Protein AF-A0A2S5M7C9-F1 (afdb_monomer_lite)

Foldseek 3Di:
DWDPVVCVLQVHPDPVVVVVCVVVVNRPFDWDDDPPDDTIDGDPVRSVVVVCVVVVPDD

pLDDT: mean 93.21, std 7.71, range [57.5, 97.94]

Structure (mmCIF, N/CA/C/O backbone):
data_AF-A0A2S5M7C9-F1
#
_entry.id   AF-A0A2S5M7C9-F1
#
loop_
_atom_site.group_PDB
_atom_site.id
_atom_site.type_symbol
_atom_site.label_atom_id
_atom_site.label_alt_id
_atom_site.label_comp_id
_atom_site.label_asym_id
_atom_site.label_entity_id
_atom_site.label_seq_id
_atom_site.pdbx_PDB_ins_code
_atom_site.Cartn_x
_atom_site.Cartn_y
_atom_site.Cartn_z
_atom_site.occupancy
_atom_site.B_iso_or_equiv
_atom_site.auth_seq_id
_atom_site.auth_comp_id
_atom_site.auth_asym_id
_atom_site.auth_atom_id
_atom_site.pdbx_PDB_model_num
ATOM 1 N N . MET A 1 1 ? -7.118 -3.640 -2.697 1.00 93.56 1 MET A N 1
ATOM 2 C CA . MET A 1 1 ? -6.668 -2.519 -3.558 1.00 93.56 1 MET A CA 1
ATOM 3 C C . MET A 1 1 ? -5.358 -2.885 -4.256 1.00 93.56 1 MET A C 1
ATOM 5 O O . MET A 1 1 ? -4.614 -3.698 -3.717 1.00 93.56 1 MET A O 1
ATOM 9 N N . GLY A 1 2 ? -5.053 -2.332 -5.432 1.00 96.00 2 GLY A N 1
ATOM 10 C CA . GLY A 1 2 ? -3.785 -2.590 -6.125 1.00 96.00 2 GLY A CA 1
ATOM 11 C C . GLY A 1 2 ? -3.450 -1.517 -7.155 1.00 96.00 2 GLY A C 1
ATOM 12 O O . GLY A 1 2 ? -4.244 -0.611 -7.385 1.00 96.00 2 GLY A O 1
ATOM 13 N N . GLY A 1 3 ? -2.273 -1.621 -7.773 1.00 94.19 3 GLY A N 1
ATOM 14 C CA .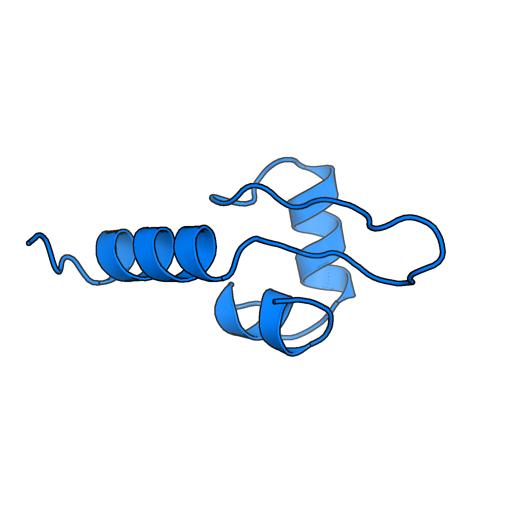 GLY A 1 3 ? -1.859 -0.700 -8.836 1.00 94.19 3 GLY A CA 1
ATOM 15 C C . GLY A 1 3 ? -1.766 0.754 -8.363 1.00 94.19 3 GLY A C 1
ATOM 16 O O . GLY A 1 3 ? -1.217 1.012 -7.291 1.00 94.19 3 GLY A O 1
ATOM 17 N N . GLN A 1 4 ? -2.283 1.683 -9.174 1.00 95.88 4 GLN A N 1
ATOM 18 C CA . GLN A 1 4 ? -2.211 3.120 -8.901 1.00 95.88 4 GLN A CA 1
ATOM 19 C C . GLN A 1 4 ? -2.897 3.551 -7.628 1.00 95.88 4 GLN A C 1
ATOM 21 O O . GLN A 1 4 ? -2.323 4.318 -6.854 1.00 95.88 4 GLN A O 1
ATOM 26 N N . ASP A 1 5 ? -4.073 2.998 -7.388 1.00 96.94 5 ASP A N 1
ATOM 27 C CA . ASP A 1 5 ? -4.863 3.352 -6.225 1.00 96.94 5 ASP A CA 1
ATOM 28 C C . ASP A 1 5 ? -4.074 3.042 -4.947 1.00 96.94 5 ASP A C 1
ATOM 30 O O . ASP A 1 5 ? -4.006 3.870 -4.043 1.00 96.94 5 ASP A O 1
ATOM 34 N N . LEU A 1 6 ? -3.381 1.897 -4.907 1.00 96.75 6 LEU A N 1
ATOM 35 C CA . LEU A 1 6 ? -2.574 1.506 -3.752 1.00 96.75 6 LEU A CA 1
ATOM 36 C C . LEU A 1 6 ? -1.465 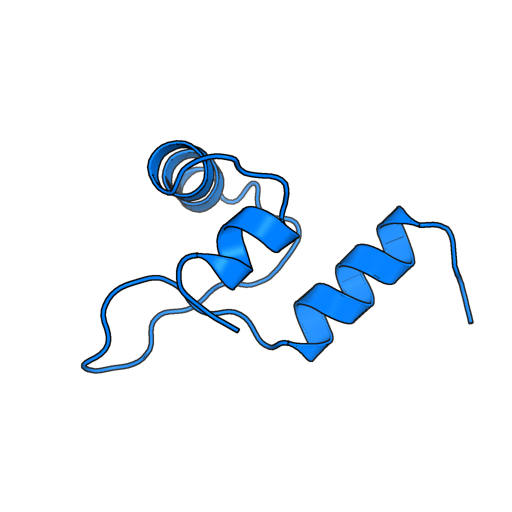2.520 -3.448 1.00 96.75 6 LEU A C 1
ATOM 38 O O . LEU A 1 6 ? -1.345 2.972 -2.312 1.00 96.75 6 LEU A O 1
ATOM 42 N N . TYR A 1 7 ? -0.629 2.864 -4.430 1.00 95.50 7 TYR A N 1
ATOM 43 C CA . TYR A 1 7 ? 0.497 3.754 -4.146 1.00 95.50 7 TYR A CA 1
ATOM 44 C C . TYR A 1 7 ? 0.053 5.200 -3.905 1.00 95.50 7 TYR A C 1
ATOM 46 O O . TYR A 1 7 ? 0.652 5.867 -3.065 1.00 95.50 7 TYR A O 1
ATOM 54 N N . ALA A 1 8 ? -1.022 5.653 -4.557 1.00 96.19 8 ALA A N 1
ATOM 55 C CA . ALA A 1 8 ? -1.611 6.962 -4.300 1.00 96.19 8 ALA A CA 1
ATOM 56 C C . ALA A 1 8 ? -2.188 7.056 -2.877 1.00 96.19 8 ALA A C 1
ATOM 58 O O . ALA A 1 8 ? -1.911 8.029 -2.177 1.00 96.19 8 ALA A O 1
ATOM 59 N N . ALA A 1 9 ? -2.907 6.027 -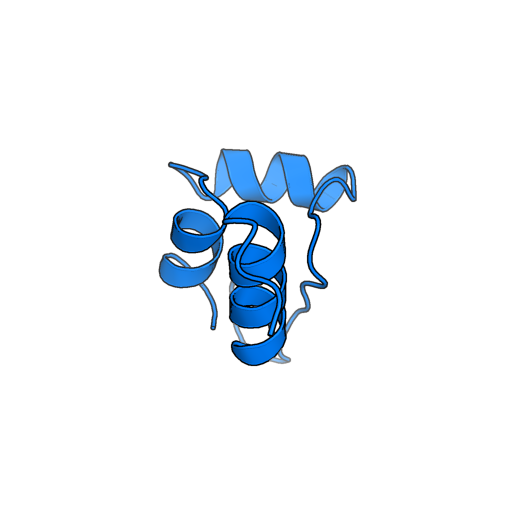2.411 1.00 95.56 9 ALA A N 1
ATOM 60 C CA . ALA A 1 9 ? -3.449 5.975 -1.049 1.00 95.56 9 ALA A CA 1
ATOM 61 C C . ALA A 1 9 ? -2.354 5.978 0.031 1.00 95.56 9 ALA A C 1
ATOM 63 O O . ALA A 1 9 ? -2.556 6.508 1.119 1.00 95.56 9 ALA A O 1
ATOM 64 N N . LEU A 1 10 ? -1.178 5.430 -0.283 1.00 94.69 10 LEU A N 1
ATOM 65 C CA . LEU A 1 10 ? -0.000 5.454 0.590 1.00 94.69 10 LEU A CA 1
ATOM 66 C C . LEU A 1 10 ? 0.835 6.744 0.468 1.00 94.69 10 LEU A C 1
ATOM 68 O O . LEU A 1 10 ? 1.900 6.840 1.072 1.00 94.69 10 LEU A O 1
ATOM 72 N N . GLY A 1 11 ? 0.382 7.730 -0.314 1.00 94.94 11 GLY A N 1
ATOM 73 C CA . GLY A 1 11 ? 1.038 9.034 -0.456 1.00 94.94 11 GLY A CA 1
ATOM 74 C C . GLY A 1 11 ? 2.176 9.087 -1.482 1.00 94.94 11 GLY A C 1
ATOM 75 O O . GLY A 1 11 ? 2.903 10.079 -1.549 1.00 94.94 11 GLY A O 1
ATOM 76 N N . PHE A 1 12 ? 2.354 8.056 -2.312 1.00 96.25 12 PHE A N 1
ATOM 77 C CA . PHE A 1 12 ? 3.384 8.043 -3.351 1.00 96.25 12 PHE A CA 1
ATOM 78 C C . PHE A 1 12 ? 2.848 8.573 -4.683 1.00 96.25 12 PHE A C 1
ATOM 80 O O . PHE A 1 12 ? 1.865 8.077 -5.228 1.00 96.25 12 PHE A O 1
ATOM 87 N N . LYS A 1 13 ? 3.570 9.531 -5.276 1.00 94.50 13 LYS A N 1
ATOM 88 C CA . LYS A 1 13 ? 3.246 10.079 -6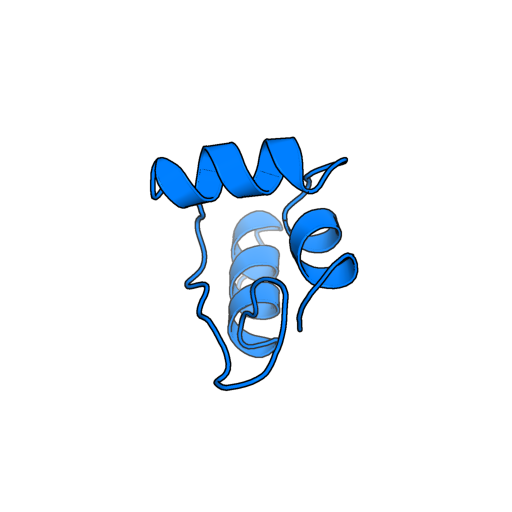.606 1.00 94.50 13 LYS A CA 1
ATOM 89 C C . LYS A 1 13 ? 3.545 9.119 -7.760 1.00 94.50 13 LYS A C 1
ATOM 91 O O . LYS A 1 13 ? 2.993 9.278 -8.842 1.00 94.50 13 LYS A O 1
ATOM 96 N N . THR A 1 14 ? 4.454 8.162 -7.568 1.00 96.50 14 THR A N 1
ATOM 97 C CA . THR A 1 14 ? 4.894 7.243 -8.627 1.00 96.50 14 THR A CA 1
ATOM 98 C C . THR A 1 14 ? 5.091 5.827 -8.099 1.00 96.50 14 THR A C 1
ATOM 100 O O . THR A 1 14 ? 5.470 5.620 -6.942 1.00 96.50 14 THR A O 1
ATOM 103 N N . TYR A 1 15 ? 4.932 4.843 -8.990 1.00 95.75 15 TYR A N 1
ATOM 104 C CA . TYR A 1 15 ? 5.244 3.446 -8.688 1.00 95.75 15 TYR A CA 1
ATOM 105 C C . TYR A 1 15 ? 6.706 3.258 -8.258 1.00 95.75 15 TYR A C 1
ATOM 107 O O . TYR A 1 15 ? 6.978 2.467 -7.363 1.00 95.75 15 TYR A O 1
ATOM 115 N N . ALA A 1 16 ? 7.651 3.995 -8.850 1.00 96.44 16 ALA A N 1
ATOM 116 C CA . ALA A 1 16 ? 9.071 3.881 -8.513 1.00 96.44 16 ALA A CA 1
ATOM 117 C C . ALA A 1 16 ? 9.368 4.297 -7.059 1.00 96.44 16 ALA A C 1
ATOM 119 O O . ALA A 1 16 ? 10.162 3.639 -6.384 1.00 96.44 16 ALA A O 1
ATOM 120 N N . ALA A 1 17 ? 8.713 5.353 -6.562 1.00 96.50 17 ALA A N 1
ATOM 121 C CA . ALA A 1 17 ? 8.837 5.784 -5.170 1.00 96.50 17 ALA A CA 1
ATOM 122 C C . ALA A 1 17 ? 8.252 4.737 -4.209 1.00 96.50 17 ALA A C 1
ATOM 124 O O . ALA A 1 17 ? 8.922 4.328 -3.262 1.00 96.50 17 ALA A O 1
ATOM 125 N N . PHE A 1 18 ? 7.054 4.233 -4.518 1.00 97.00 18 PHE A N 1
ATOM 126 C CA . PHE A 1 18 ? 6.431 3.135 -3.779 1.00 97.00 18 PHE A CA 1
ATOM 127 C C . PHE A 1 18 ? 7.320 1.883 -3.758 1.00 97.00 18 PHE A C 1
ATOM 129 O O . PHE A 1 18 ? 7.578 1.322 -2.697 1.00 97.00 18 PHE A O 1
ATOM 136 N N . HIS A 1 19 ? 7.837 1.468 -4.916 1.00 95.62 19 HIS A N 1
ATOM 137 C CA . HIS A 1 19 ? 8.665 0.275 -5.060 1.00 95.62 19 HIS A CA 1
ATOM 138 C C . HIS A 1 19 ? 9.953 0.376 -4.238 1.00 95.62 19 HIS A C 1
ATOM 140 O O . HIS A 1 19 ? 10.331 -0.579 -3.566 1.00 95.62 19 HIS A O 1
ATOM 146 N N . ARG A 1 20 ? 10.595 1.551 -4.220 1.00 96.56 20 ARG A N 1
ATOM 147 C CA . ARG A 1 20 ? 11.772 1.801 -3.378 1.00 96.56 20 ARG A CA 1
ATOM 148 C C . ARG A 1 20 ? 11.450 1.646 -1.887 1.00 96.56 20 ARG A C 1
ATOM 150 O O . ARG A 1 20 ? 12.235 1.037 -1.167 1.00 96.56 20 ARG A O 1
ATOM 157 N N . SER A 1 21 ? 10.318 2.175 -1.420 1.00 95.94 21 SER A N 1
ATOM 158 C CA . SER A 1 21 ? 9.892 2.026 -0.020 1.00 95.94 21 SER A CA 1
ATOM 159 C C . SER A 1 21 ? 9.490 0.588 0.320 1.00 95.94 21 SER A C 1
ATOM 161 O O . SER A 1 21 ? 9.830 0.100 1.395 1.00 95.94 21 SER A O 1
ATOM 163 N N . GLN A 1 22 ? 8.839 -0.117 -0.611 1.00 95.38 22 GLN A N 1
ATOM 164 C CA . GLN A 1 22 ? 8.490 -1.533 -0.481 1.00 95.38 22 GLN A CA 1
ATOM 165 C C . GLN A 1 22 ? 9.738 -2.404 -0.302 1.00 95.38 22 GLN A C 1
ATOM 167 O O . GLN A 1 22 ? 9.788 -3.208 0.625 1.00 95.38 22 GLN A O 1
ATOM 172 N N . GLN A 1 23 ? 10.762 -2.209 -1.138 1.00 95.00 23 GLN A N 1
ATOM 173 C CA . GLN A 1 23 ? 12.032 -2.938 -1.047 1.00 95.00 23 GLN A CA 1
ATOM 174 C C . GLN A 1 23 ? 12.765 -2.700 0.277 1.00 95.00 23 GLN A C 1
ATOM 176 O O . GLN A 1 23 ? 13.467 -3.582 0.757 1.00 95.00 23 GLN A O 1
ATOM 181 N N . ARG A 1 24 ? 12.587 -1.521 0.880 1.00 94.31 24 ARG A N 1
ATOM 182 C CA . ARG A 1 24 ? 13.147 -1.168 2.192 1.00 94.31 24 ARG A CA 1
ATOM 183 C C . ARG A 1 24 ? 12.283 -1.626 3.370 1.00 94.31 24 ARG A C 1
ATOM 185 O O . ARG A 1 24 ? 12.603 -1.279 4.499 1.00 94.31 24 ARG A O 1
ATOM 192 N N . GLN A 1 25 ? 11.181 -2.337 3.112 1.00 87.19 25 GLN A N 1
ATOM 193 C CA . GLN A 1 25 ? 10.190 -2.738 4.120 1.00 87.19 25 GLN A CA 1
ATOM 194 C C . GLN A 1 25 ? 9.666 -1.554 4.954 1.00 87.19 25 GLN A C 1
ATOM 196 O O . GLN A 1 25 ? 9.268 -1.708 6.101 1.00 87.19 25 GL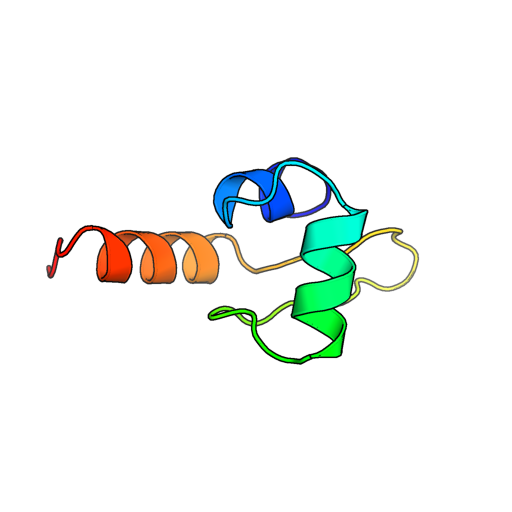N A O 1
ATOM 201 N N . ALA A 1 26 ? 9.639 -0.362 4.354 1.00 88.88 26 ALA A N 1
ATOM 202 C CA . ALA A 1 26 ? 9.255 0.886 5.011 1.00 88.88 26 ALA A CA 1
ATOM 203 C C . ALA A 1 26 ? 7.780 1.250 4.766 1.00 88.88 26 ALA A C 1
ATOM 205 O O . ALA A 1 26 ? 7.376 2.400 4.935 1.00 88.88 26 ALA A O 1
ATOM 206 N N . LEU A 1 27 ? 6.973 0.293 4.304 1.00 87.62 27 LEU A N 1
ATOM 207 C CA . LEU A 1 27 ? 5.538 0.481 4.143 1.00 87.62 27 LEU A CA 1
ATOM 208 C C . LEU A 1 27 ? 4.861 0.130 5.466 1.00 87.62 27 LEU A C 1
ATOM 210 O O . LEU A 1 27 ? 4.987 -0.992 5.942 1.00 87.62 27 LEU A O 1
ATOM 214 N N . GLY A 1 28 ? 4.105 1.067 6.037 1.00 90.00 28 GLY A N 1
ATOM 215 C CA . GLY A 1 28 ? 3.318 0.839 7.258 1.00 90.00 28 GLY A CA 1
ATOM 216 C C . GLY A 1 28 ? 2.131 -0.120 7.081 1.00 90.00 28 GLY A C 1
ATOM 217 O O . GLY A 1 28 ? 1.299 -0.222 7.978 1.00 90.00 28 GLY A O 1
ATOM 218 N N . VAL A 1 29 ? 2.036 -0.792 5.929 1.00 94.88 29 VAL A N 1
ATOM 219 C CA . VAL A 1 29 ? 0.992 -1.753 5.564 1.00 94.88 29 VAL A CA 1
ATOM 220 C C . VAL A 1 29 ? 1.608 -2.975 4.898 1.00 94.88 29 VAL A C 1
ATOM 222 O O . VAL A 1 29 ? 2.625 -2.882 4.205 1.00 94.88 29 VAL A O 1
ATOM 225 N N . HIS A 1 30 ? 0.956 -4.122 5.062 1.00 95.19 30 HIS A N 1
ATOM 226 C CA . HIS A 1 30 ? 1.339 -5.328 4.346 1.00 95.19 30 HIS A CA 1
ATOM 227 C C . HIS A 1 30 ? 0.957 -5.217 2.864 1.00 95.19 30 HIS A C 1
ATOM 229 O O . HIS A 1 30 ? -0.175 -4.878 2.516 1.00 95.19 30 HIS A O 1
ATOM 235 N N . VAL A 1 31 ? 1.908 -5.531 1.982 1.00 96.50 31 VAL A N 1
ATOM 236 C CA . VAL A 1 31 ? 1.675 -5.628 0.538 1.00 96.50 31 VAL A CA 1
ATOM 237 C C . VAL A 1 31 ? 2.099 -6.997 0.026 1.00 96.50 31 VAL A C 1
ATOM 239 O O . VAL A 1 31 ? 3.103 -7.555 0.465 1.00 96.50 31 VAL A O 1
ATOM 242 N N . PHE A 1 32 ? 1.354 -7.520 -0.941 1.00 96.50 32 PHE A N 1
ATOM 243 C CA . PHE A 1 32 ? 1.545 -8.858 -1.487 1.00 96.50 32 PHE A CA 1
ATOM 244 C C . PHE A 1 32 ? 1.394 -8.896 -3.010 1.00 96.50 32 PHE A C 1
ATOM 246 O O . PHE A 1 32 ? 0.939 -7.946 -3.660 1.00 96.50 32 PHE A O 1
ATOM 253 N N . LYS A 1 33 ? 1.810 -10.026 -3.589 1.00 96.31 33 LYS A N 1
ATOM 254 C CA . LYS A 1 33 ? 1.625 -10.362 -5.002 1.00 96.31 33 LYS A CA 1
ATOM 255 C C . LYS A 1 33 ? 0.467 -11.335 -5.152 1.00 96.31 33 LYS A C 1
ATOM 257 O O . LYS A 1 33 ? 0.332 -12.268 -4.370 1.00 96.31 33 LYS A O 1
ATOM 262 N N . LEU A 1 34 ? -0.331 -11.132 -6.194 1.00 95.75 34 LEU A N 1
ATOM 263 C CA . LEU A 1 34 ? -1.327 -12.103 -6.628 1.00 95.75 34 LEU A CA 1
ATOM 264 C C . LEU A 1 34 ? -0.737 -12.950 -7.763 1.00 95.75 34 LEU A C 1
ATOM 266 O O . LEU A 1 34 ? -0.186 -12.372 -8.707 1.00 95.75 34 LEU A O 1
ATOM 270 N N . PRO A 1 35 ? -0.865 -14.288 -7.715 1.00 96.88 35 PRO A N 1
ATOM 271 C CA . PRO A 1 35 ? -0.464 -15.149 -8.821 1.00 96.88 35 PRO A CA 1
ATOM 272 C C . PRO A 1 35 ? -1.089 -14.688 -10.143 1.00 96.88 35 PRO A C 1
ATOM 274 O O . PRO A 1 35 ? -2.273 -14.356 -10.204 1.00 96.88 35 PRO A O 1
ATOM 277 N N . GLY A 1 36 ? -0.277 -14.609 -11.198 1.00 96.38 36 GLY A N 1
ATOM 278 C CA . GLY A 1 36 ? -0.729 -14.197 -12.531 1.00 96.38 36 GLY A CA 1
ATOM 279 C C . GLY A 1 36 ? -1.101 -12.715 -12.684 1.00 96.38 36 GLY A C 1
ATOM 280 O O . GLY A 1 36 ? -1.542 -12.321 -13.762 1.00 96.38 36 GLY A O 1
ATOM 281 N N . ARG A 1 37 ? -0.923 -11.864 -11.659 1.00 95.88 37 ARG A N 1
ATOM 282 C CA . ARG A 1 37 ? -1.196 -10.421 -11.766 1.00 95.88 37 ARG A CA 1
ATOM 283 C C . ARG A 1 37 ? 0.056 -9.573 -11.577 1.00 95.88 37 ARG A C 1
ATOM 285 O O . ARG A 1 37 ? 0.875 -9.795 -10.689 1.00 95.88 37 ARG A O 1
ATOM 292 N N . ARG A 1 38 ? 0.173 -8.543 -12.419 1.00 92.56 38 ARG A N 1
ATOM 293 C CA . ARG A 1 38 ? 1.217 -7.517 -12.307 1.00 92.56 38 ARG A CA 1
ATOM 294 C C . ARG A 1 38 ? 0.897 -6.550 -11.164 1.00 92.56 38 ARG A C 1
ATOM 296 O O . ARG A 1 38 ? -0.262 -6.348 -10.818 1.00 92.56 38 ARG A O 1
ATOM 303 N N . GLY A 1 39 ? 1.934 -5.904 -10.632 1.00 93.81 39 GLY A N 1
ATOM 304 C CA . GLY A 1 39 ? 1.797 -4.891 -9.580 1.00 93.81 39 GLY A CA 1
ATOM 305 C C . GLY A 1 39 ? 1.766 -5.467 -8.166 1.00 93.81 39 GLY A C 1
ATOM 306 O O . GLY A 1 39 ? 2.059 -6.642 -7.957 1.00 93.81 39 GLY A O 1
ATOM 307 N N . TRP A 1 40 ? 1.516 -4.600 -7.193 1.00 96.25 40 TRP A N 1
ATOM 308 C CA . TRP A 1 40 ? 1.402 -4.937 -5.775 1.00 96.25 40 TRP A CA 1
ATOM 309 C C . TRP A 1 40 ? -0.029 -4.696 -5.307 1.00 96.25 40 TRP A C 1
ATOM 311 O O . TRP A 1 40 ? -0.733 -3.845 -5.859 1.00 96.25 40 TRP A O 1
ATOM 321 N N . PHE A 1 41 ? -0.433 -5.459 -4.299 1.00 97.75 41 PHE A N 1
ATOM 322 C CA . PHE A 1 41 ? -1.771 -5.437 -3.732 1.00 97.75 41 PHE A CA 1
ATOM 323 C C . PHE A 1 41 ? -1.694 -5.299 -2.217 1.00 97.75 41 PHE A C 1
ATOM 325 O O . PHE A 1 41 ? -0.722 -5.724 -1.600 1.00 97.75 41 PHE A O 1
ATOM 332 N N . ALA A 1 42 ? -2.733 -4.716 -1.637 1.00 97.69 42 ALA A N 1
ATOM 333 C CA . ALA A 1 42 ? -2.976 -4.705 -0.202 1.00 97.69 42 ALA A CA 1
ATOM 334 C C . ALA A 1 42 ? -4.462 -4.964 0.043 1.00 97.69 42 ALA A C 1
ATOM 336 O O . ALA A 1 42 ? -5.307 -4.657 -0.815 1.00 97.69 42 ALA A O 1
ATOM 337 N N . LEU A 1 43 ? -4.797 -5.507 1.211 1.00 97.94 43 LEU A N 1
ATOM 338 C CA . LEU A 1 43 ? -6.192 -5.578 1.620 1.00 97.94 43 LEU A CA 1
ATOM 339 C C . LEU A 1 43 ? -6.706 -4.153 1.825 1.00 97.94 43 LEU A C 1
ATOM 341 O O . LEU A 1 43 ? -6.042 -3.314 2.425 1.00 97.94 43 LEU A O 1
ATOM 345 N N . THR A 1 44 ? -7.892 -3.860 1.294 1.00 97.31 44 THR A N 1
ATOM 346 C CA . THR A 1 44 ? -8.467 -2.510 1.396 1.00 97.31 44 THR A CA 1
ATOM 347 C C . THR A 1 44 ? -8.721 -2.125 2.858 1.00 97.31 44 THR A C 1
ATOM 349 O O . THR A 1 44 ? -8.527 -0.969 3.220 1.00 97.31 44 THR A O 1
ATOM 352 N N . VAL A 1 45 ? -9.082 -3.099 3.703 1.00 96.81 45 VAL A N 1
ATOM 353 C CA . VAL A 1 45 ? -9.253 -2.898 5.148 1.00 96.81 45 VAL A CA 1
ATOM 354 C C . VAL A 1 45 ? -7.947 -2.485 5.831 1.00 96.81 45 VAL A C 1
ATOM 356 O O . VAL A 1 45 ? -7.968 -1.548 6.619 1.00 96.81 45 VAL A O 1
ATOM 359 N N . ASP A 1 46 ? -6.805 -3.069 5.458 1.00 96.25 46 ASP A N 1
ATOM 360 C CA . ASP A 1 46 ? -5.506 -2.706 6.042 1.00 96.25 46 ASP A CA 1
ATOM 361 C C . ASP A 1 46 ? -5.132 -1.260 5.708 1.00 96.25 46 ASP A C 1
ATOM 363 O O . ASP A 1 46 ? -4.662 -0.521 6.573 1.00 96.25 46 ASP A O 1
ATOM 367 N N . ILE A 1 47 ? -5.388 -0.835 4.464 1.00 96.06 47 ILE A N 1
ATOM 368 C CA . ILE A 1 47 ? -5.183 0.555 4.038 1.00 96.06 47 ILE A CA 1
ATOM 369 C C . ILE A 1 47 ? -6.100 1.497 4.822 1.00 96.06 47 ILE A C 1
ATOM 371 O O . ILE A 1 47 ? -5.635 2.521 5.316 1.00 96.06 47 ILE A O 1
ATOM 375 N N . ALA A 1 48 ? -7.380 1.149 4.974 1.00 95.62 48 ALA A N 1
ATOM 376 C CA . ALA A 1 48 ? -8.337 1.959 5.722 1.00 95.62 48 ALA A CA 1
ATOM 377 C C . ALA A 1 48 ? -7.932 2.096 7.198 1.00 95.62 48 ALA A C 1
ATOM 379 O O . ALA A 1 48 ? -7.839 3.210 7.706 1.00 95.62 48 ALA A O 1
ATOM 380 N N . THR A 1 49 ? -7.613 0.986 7.869 1.00 95.25 49 THR A N 1
ATOM 381 C CA . THR A 1 49 ? -7.138 0.987 9.258 1.00 95.25 49 THR A CA 1
ATOM 382 C C . THR A 1 49 ? -5.845 1.783 9.414 1.00 95.25 49 THR A C 1
ATOM 384 O O . THR A 1 49 ? -5.684 2.513 10.391 1.00 95.25 49 THR A O 1
ATOM 387 N N . TRP A 1 50 ? -4.917 1.670 8.462 1.00 94.88 50 TRP A N 1
ATOM 388 C CA . TRP A 1 50 ? -3.690 2.459 8.475 1.00 94.88 50 TRP A CA 1
ATOM 389 C C . TRP A 1 50 ? -3.977 3.959 8.343 1.00 94.88 50 TRP A C 1
ATOM 391 O O . TRP A 1 50 ? -3.476 4.733 9.154 1.00 94.88 50 TRP A O 1
ATOM 401 N N . LEU A 1 51 ? -4.833 4.370 7.401 1.00 94.62 51 LEU A N 1
ATOM 402 C CA . LEU A 1 51 ? -5.237 5.770 7.228 1.00 94.62 51 LEU A CA 1
ATOM 403 C C . LEU A 1 51 ? -5.960 6.326 8.461 1.00 94.62 51 LEU A C 1
ATOM 405 O O . LEU A 1 51 ? -5.655 7.436 8.888 1.00 94.62 51 LEU A O 1
ATOM 409 N N . MET A 1 52 ? -6.860 5.548 9.070 1.00 95.19 52 MET A N 1
ATOM 410 C CA . MET A 1 52 ? -7.547 5.934 10.309 1.00 95.19 52 MET A CA 1
ATOM 411 C C . MET A 1 52 ? -6.539 6.259 11.416 1.00 95.19 52 MET A C 1
ATOM 413 O O . MET A 1 52 ? -6.594 7.347 11.991 1.00 95.19 52 MET A O 1
ATOM 417 N N . LYS A 1 53 ? -5.539 5.386 11.616 1.00 92.94 53 LYS A N 1
ATOM 418 C CA . LYS A 1 53 ? -4.433 5.616 12.561 1.00 92.94 53 LYS A CA 1
ATOM 419 C C . LYS A 1 53 ? -3.633 6.885 12.246 1.00 92.94 53 LYS A C 1
ATOM 421 O O . LYS A 1 53 ? -3.249 7.578 13.176 1.00 92.94 53 LYS A O 1
ATOM 426 N N . GLN A 1 54 ? -3.389 7.205 10.969 1.00 91.44 54 GLN A N 1
ATOM 427 C CA . GLN A 1 54 ? -2.681 8.440 10.584 1.00 91.44 54 GLN A CA 1
ATOM 428 C C . GLN A 1 54 ? -3.527 9.703 10.795 1.00 91.44 54 GLN A C 1
ATOM 430 O O . GLN A 1 54 ? -2.993 10.766 11.088 1.00 91.44 54 GLN A O 1
ATOM 435 N N . SER A 1 55 ? -4.848 9.598 10.642 1.00 92.00 55 SER A N 1
ATOM 436 C CA . SER A 1 55 ? -5.779 10.718 10.821 1.00 92.00 55 SER A CA 1
ATOM 437 C C . SER A 1 55 ? -6.108 11.040 12.286 1.00 92.00 55 SER A C 1
ATOM 439 O O . SER A 1 55 ? -6.896 11.948 12.532 1.00 92.00 55 SER A O 1
ATOM 441 N N . ASN A 1 56 ? -5.534 10.306 13.254 1.00 83.56 56 ASN A N 1
ATOM 442 C CA . ASN A 1 56 ? -5.903 10.340 14.679 1.00 83.56 56 ASN A CA 1
ATOM 443 C C . ASN A 1 56 ? -7.404 10.102 14.940 1.00 83.56 56 ASN A C 1
ATOM 445 O O . ASN A 1 56 ? -7.928 10.475 15.989 1.00 83.56 56 ASN A O 1
ATOM 449 N N . ILE A 1 57 ? -8.105 9.463 14.002 1.00 71.50 57 ILE A N 1
ATOM 450 C CA . ILE A 1 57 ? -9.474 8.99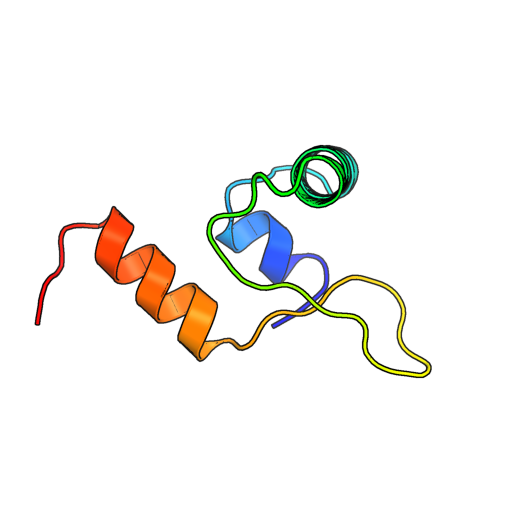9 14.202 1.00 71.50 57 ILE A CA 1
ATOM 451 C C . ILE A 1 57 ? -9.365 7.631 14.875 1.00 71.50 57 ILE A C 1
ATOM 453 O O . ILE A 1 57 ? -9.161 6.610 14.216 1.00 71.50 57 ILE A O 1
ATOM 457 N N . GLN A 1 58 ? -9.452 7.626 16.203 1.00 58.69 58 GLN A N 1
ATOM 458 C CA . GLN A 1 58 ? -9.599 6.411 17.000 1.00 58.69 58 GLN A CA 1
ATOM 459 C C . GLN A 1 58 ? -11.097 6.212 17.269 1.00 58.69 58 GLN A C 1
ATOM 461 O O . GLN A 1 58 ? -11.730 7.086 17.860 1.00 58.69 58 GLN A O 1
ATOM 466 N N . SER A 1 59 ? -11.671 5.108 16.785 1.00 57.50 59 SER A N 1
ATOM 467 C CA . SER A 1 59 ? -12.987 4.621 17.233 1.00 57.50 59 SER A CA 1
ATOM 468 C C . SER A 1 59 ? -12.828 3.742 18.463 1.00 57.50 59 SER A C 1
ATOM 470 O O . SER A 1 59 ? -11.809 3.013 18.510 1.00 57.50 59 SER A O 1
#

Secondary structure (DSSP, 8-state):
-BHHHHHHHTT-SSHHHHHHHHHTT--SS--BPPTT--S-B--HHHHHHHHHHHTT---

Sequence (59 aa):
MGGQDLYAALGFKTYAAFHRSQQRQALGVHVFKLPGRRGWFALTVDIATWLMKQSNIQS

Radius of gyration: 11.57 Å; chains: 1; bounding box: 26×26×30 Å